Protein AF-A0A497M2R4-F1 (afdb_monomer_lite)

Radius of gyration: 18.06 Å; chains: 1; bounding box: 42×30×54 Å

Sequence (134 aa):
MRKIKRKVLAGFLLFAILTLTLINLSEAIENVEVEGLEPNLAKLVILLKYLFSNSVVAFMVGYLRNLLGFLENWFRARYSKAEIEYELNKLGETWVKYQAGILAISSWLPAPAAAAITFLADIITSSIRKLREQ

Structure (mmCIF, N/CA/C/O backbone):
data_AF-A0A497M2R4-F1
#
_entry.id   AF-A0A497M2R4-F1
#
loop_
_atom_site.group_PDB
_atom_site.id
_atom_site.type_symbol
_atom_site.label_atom_id
_atom_site.label_alt_id
_atom_site.label_comp_id
_atom_site.label_asym_id
_atom_site.label_entity_id
_atom_site.label_seq_id
_atom_site.pdbx_PDB_ins_code
_atom_site.Cartn_x
_atom_site.Cartn_y
_atom_site.Cartn_z
_atom_site.occupancy
_atom_site.B_iso_or_equiv
_atom_site.auth_seq_id
_atom_site.auth_comp_id
_atom_site.auth_asym_id
_atom_site.auth_atom_id
_atom_site.pdbx_PDB_model_num
ATOM 1 N N . MET A 1 1 ? 9.054 -12.587 -25.549 1.00 60.69 1 MET A N 1
ATOM 2 C CA . MET A 1 1 ? 7.755 -11.864 -25.479 1.00 60.69 1 MET A CA 1
ATOM 3 C C . MET A 1 1 ? 6.638 -12.622 -24.736 1.00 60.69 1 MET A C 1
ATOM 5 O O . MET A 1 1 ? 6.016 -12.032 -23.861 1.00 60.69 1 MET A O 1
ATOM 9 N N . ARG A 1 2 ? 6.379 -13.916 -25.012 1.00 69.44 2 ARG A N 1
ATOM 10 C CA . ARG A 1 2 ? 5.311 -14.708 -24.344 1.00 69.44 2 ARG A CA 1
ATOM 11 C C . ARG A 1 2 ? 5.495 -14.864 -22.820 1.00 69.44 2 ARG A C 1
ATOM 13 O O . ARG A 1 2 ? 4.517 -14.767 -22.088 1.00 69.44 2 ARG A O 1
ATOM 20 N N . LYS A 1 3 ? 6.737 -15.047 -22.344 1.00 71.44 3 LYS A N 1
ATOM 21 C CA . LYS A 1 3 ? 7.079 -15.146 -20.907 1.00 71.44 3 LYS A CA 1
ATOM 22 C C . LYS A 1 3 ? 6.771 -13.854 -20.131 1.00 71.44 3 LYS A C 1
ATOM 24 O O . LYS A 1 3 ? 6.137 -13.918 -19.087 1.00 71.44 3 LYS A O 1
ATOM 29 N N . ILE A 1 4 ? 7.131 -12.693 -20.688 1.00 72.94 4 ILE A N 1
ATOM 30 C CA . ILE A 1 4 ? 6.863 -11.372 -20.087 1.00 72.94 4 ILE A CA 1
ATOM 31 C C . ILE A 1 4 ? 5.357 -11.136 -19.940 1.00 72.94 4 ILE A C 1
ATOM 33 O O . ILE A 1 4 ? 4.898 -10.817 -18.851 1.00 72.94 4 ILE A O 1
ATOM 37 N N . LYS A 1 5 ? 4.570 -11.380 -21.001 1.00 76.75 5 LYS A N 1
ATOM 38 C CA . LYS A 1 5 ? 3.103 -11.240 -20.947 1.00 76.75 5 LYS A CA 1
ATOM 39 C C . LYS A 1 5 ? 2.476 -12.105 -19.845 1.00 76.75 5 LYS A C 1
ATOM 41 O O . LYS A 1 5 ? 1.602 -11.631 -19.133 1.00 76.75 5 LYS A O 1
ATOM 46 N N . ARG A 1 6 ? 2.949 -13.349 -19.675 1.00 80.94 6 ARG A N 1
ATOM 47 C CA . ARG A 1 6 ? 2.486 -14.247 -18.601 1.00 80.94 6 ARG A CA 1
ATOM 48 C C . ARG A 1 6 ? 2.850 -13.731 -17.207 1.00 80.94 6 ARG A C 1
ATOM 50 O O . ARG A 1 6 ? 1.991 -13.762 -16.338 1.00 80.94 6 ARG A O 1
ATOM 57 N N . LYS A 1 7 ? 4.078 -13.240 -16.996 1.00 77.06 7 LYS A N 1
ATOM 58 C CA . LYS A 1 7 ? 4.509 -12.692 -15.696 1.00 77.06 7 LYS A CA 1
ATOM 59 C C . LYS A 1 7 ? 3.769 -11.395 -15.336 1.00 77.06 7 LYS A C 1
ATOM 61 O O . LYS A 1 7 ? 3.360 -11.249 -14.194 1.00 77.06 7 LYS A O 1
ATOM 66 N N . VAL A 1 8 ? 3.534 -10.501 -16.302 1.00 79.31 8 VAL A N 1
ATOM 67 C CA . VAL A 1 8 ? 2.735 -9.276 -16.093 1.00 79.31 8 VAL A CA 1
ATOM 68 C C . VAL A 1 8 ? 1.283 -9.620 -15.760 1.00 79.31 8 VAL A C 1
ATOM 70 O O . VAL A 1 8 ? 0.729 -9.065 -14.819 1.00 79.31 8 VAL A O 1
ATOM 73 N N . LEU A 1 9 ? 0.680 -10.575 -16.478 1.00 84.50 9 LEU A N 1
ATOM 74 C CA . LEU A 1 9 ? -0.670 -11.053 -16.168 1.00 84.50 9 LEU A CA 1
ATOM 75 C C . LEU A 1 9 ? -0.738 -11.698 -14.777 1.00 84.50 9 LEU A C 1
ATOM 77 O O . LEU A 1 9 ? -1.659 -11.411 -14.024 1.00 84.50 9 LEU A O 1
ATOM 81 N N . ALA A 1 10 ? 0.243 -12.532 -14.422 1.00 84.75 10 ALA A N 1
ATOM 82 C CA . ALA A 1 10 ? 0.332 -13.125 -13.091 1.00 84.75 10 ALA A CA 1
ATOM 83 C C . ALA A 1 10 ? 0.475 -12.051 -12.002 1.00 84.75 10 ALA A C 1
ATOM 85 O O . ALA A 1 10 ? -0.209 -12.131 -10.989 1.00 84.75 10 ALA A O 1
ATOM 86 N N . GLY A 1 11 ? 1.294 -11.020 -12.234 1.00 83.00 11 GLY A N 1
ATOM 87 C CA . GLY A 1 11 ? 1.419 -9.868 -11.341 1.00 83.00 11 GLY A CA 1
ATOM 88 C C . GLY A 1 11 ? 0.112 -9.098 -11.175 1.00 83.00 11 GLY A C 1
ATOM 89 O O . GLY A 1 11 ? -0.263 -8.790 -10.051 1.00 83.00 11 GLY A O 1
ATOM 90 N N . PHE A 1 12 ? -0.621 -8.863 -12.266 1.00 87.12 12 PHE A N 1
ATOM 91 C CA . PHE A 1 12 ? -1.927 -8.206 -12.219 1.00 87.12 12 PHE A CA 1
ATOM 92 C C . PHE A 1 12 ? -2.985 -9.037 -11.482 1.00 87.12 12 PHE A C 1
ATOM 94 O O . PHE A 1 12 ? -3.733 -8.496 -10.675 1.00 87.12 12 PHE A O 1
ATOM 101 N N . LEU A 1 13 ? -3.044 -10.349 -11.725 1.00 89.31 13 LEU A N 1
ATOM 102 C CA . LEU A 1 13 ? -3.965 -11.241 -11.015 1.00 89.31 13 LEU A CA 1
ATOM 103 C C . LEU A 1 13 ? -3.644 -11.290 -9.520 1.00 89.31 13 LEU A C 1
ATOM 105 O O . LEU A 1 13 ? -4.545 -11.194 -8.693 1.00 89.31 13 LEU A O 1
ATOM 109 N N . LEU A 1 14 ? -2.360 -11.394 -9.179 1.00 87.56 14 LEU A N 1
ATOM 110 C CA . LEU A 1 14 ? -1.897 -11.400 -7.797 1.00 87.56 14 LEU A CA 1
ATOM 111 C C . LEU A 1 14 ? -2.201 -10.061 -7.111 1.00 87.56 14 LEU A C 1
ATOM 113 O O . LEU A 1 14 ? -2.687 -10.057 -5.987 1.00 87.56 14 LEU A O 1
ATOM 117 N N . PHE A 1 15 ? -2.016 -8.941 -7.814 1.00 88.75 15 PHE A N 1
ATOM 118 C CA . PHE A 1 15 ? -2.462 -7.624 -7.366 1.00 88.75 15 PHE A CA 1
ATOM 119 C C . PHE A 1 15 ? -3.968 -7.595 -7.091 1.00 88.75 15 PHE A C 1
ATOM 121 O O . PHE A 1 15 ? -4.360 -7.252 -5.985 1.00 88.75 15 PHE A O 1
ATOM 128 N N . ALA A 1 16 ? -4.809 -8.009 -8.041 1.00 89.69 16 ALA A N 1
ATOM 129 C CA . ALA A 1 16 ? -6.261 -7.975 -7.876 1.00 89.69 16 ALA A CA 1
ATOM 130 C C . ALA A 1 16 ? -6.737 -8.821 -6.679 1.00 89.69 16 ALA A C 1
ATOM 132 O O . ALA A 1 16 ? -7.543 -8.356 -5.874 1.00 89.69 16 ALA A O 1
ATOM 133 N N . ILE A 1 17 ? -6.200 -10.038 -6.533 1.00 91.69 17 ILE A N 1
ATOM 134 C CA . ILE A 1 17 ? -6.520 -10.942 -5.418 1.00 91.69 17 ILE A CA 1
ATOM 135 C C . ILE A 1 17 ? -6.074 -10.337 -4.084 1.00 91.69 17 ILE A C 1
ATOM 137 O O . ILE A 1 17 ? -6.842 -10.337 -3.122 1.00 91.69 17 ILE A O 1
ATOM 141 N N . LEU A 1 18 ? -4.851 -9.810 -4.009 1.00 90.12 18 LEU A N 1
ATOM 142 C CA . LEU A 1 18 ? -4.334 -9.209 -2.781 1.00 90.12 18 LEU A CA 1
ATOM 143 C C . LEU A 1 18 ? -5.060 -7.914 -2.418 1.00 90.12 18 LEU A C 1
ATOM 145 O O . LEU A 1 18 ? -5.367 -7.724 -1.249 1.00 90.12 18 LEU A O 1
ATOM 149 N N . THR A 1 19 ? -5.399 -7.060 -3.386 1.00 90.88 19 THR A N 1
ATOM 150 C CA . THR A 1 19 ? -6.209 -5.861 -3.139 1.00 90.88 19 THR A CA 1
ATOM 151 C C . THR A 1 19 ? -7.564 -6.241 -2.558 1.00 90.88 19 THR A C 1
ATOM 153 O O . THR A 1 19 ? -7.952 -5.683 -1.538 1.00 90.88 19 THR A O 1
ATOM 156 N N . LEU A 1 20 ? -8.255 -7.221 -3.149 1.00 92.00 20 LEU A N 1
ATOM 157 C CA . LEU A 1 20 ? -9.537 -7.696 -2.627 1.00 92.00 20 LEU A CA 1
ATOM 158 C C . LEU A 1 20 ? -9.393 -8.285 -1.216 1.00 92.00 20 LEU A C 1
ATOM 160 O O . LEU A 1 20 ? -10.207 -8.013 -0.340 1.00 92.00 20 LEU A O 1
ATOM 164 N N . THR A 1 21 ? -8.330 -9.057 -0.984 1.00 92.00 21 THR A N 1
ATOM 165 C CA . THR A 1 21 ? -8.034 -9.647 0.329 1.00 92.00 21 THR A CA 1
ATOM 166 C C . THR A 1 21 ? -7.777 -8.564 1.374 1.00 92.00 21 THR A C 1
ATOM 168 O O . THR A 1 21 ? -8.300 -8.652 2.479 1.00 92.00 21 THR A O 1
ATOM 171 N N . LEU A 1 22 ? -7.011 -7.526 1.026 1.00 91.19 22 LEU A N 1
ATOM 172 C CA . LEU A 1 22 ? -6.727 -6.393 1.902 1.00 91.19 22 LEU A CA 1
ATOM 173 C C . LEU A 1 22 ? -7.975 -5.560 2.188 1.00 91.19 22 LEU A C 1
ATOM 175 O O . LEU A 1 22 ? -8.148 -5.165 3.330 1.00 91.19 22 LEU A O 1
ATOM 179 N N . ILE A 1 23 ? -8.847 -5.331 1.201 1.00 92.50 23 ILE A N 1
ATOM 180 C CA . ILE A 1 23 ? -10.130 -4.640 1.415 1.00 92.50 23 ILE A CA 1
ATOM 181 C C . ILE A 1 23 ? -10.973 -5.413 2.429 1.00 92.50 23 ILE A C 1
ATOM 183 O O . ILE A 1 23 ? -11.324 -4.864 3.469 1.00 92.50 23 ILE A O 1
ATOM 187 N N . ASN A 1 24 ? -11.210 -6.703 2.176 1.00 93.50 24 ASN A N 1
ATOM 188 C CA . ASN A 1 24 ? -12.018 -7.542 3.062 1.00 93.50 24 ASN A CA 1
ATOM 189 C C . ASN A 1 24 ? -11.413 -7.640 4.469 1.00 93.50 24 ASN A C 1
ATOM 191 O O . ASN A 1 24 ? -12.137 -7.625 5.459 1.00 93.50 24 ASN A O 1
ATOM 195 N N . LEU A 1 25 ? -10.084 -7.740 4.572 1.00 92.44 25 LEU A N 1
ATOM 196 C CA . LEU A 1 25 ? -9.389 -7.794 5.855 1.00 92.44 25 LEU A CA 1
ATOM 197 C C . LEU A 1 25 ? -9.481 -6.461 6.606 1.00 92.44 25 LEU A C 1
ATOM 199 O O . LEU A 1 25 ? -9.761 -6.465 7.800 1.00 92.44 25 LEU A O 1
ATOM 203 N N . SER A 1 26 ? -9.276 -5.332 5.923 1.00 91.56 26 SER A N 1
ATOM 204 C CA . SER A 1 26 ? -9.429 -3.999 6.511 1.00 91.56 26 SER A CA 1
ATOM 205 C C . SER A 1 26 ? -10.857 -3.781 7.014 1.00 91.56 26 SER A C 1
ATOM 207 O O . SER A 1 26 ? -11.027 -3.355 8.151 1.00 91.56 26 SER A O 1
ATOM 209 N N . GLU A 1 27 ? -11.875 -4.139 6.228 1.00 92.25 27 GLU A N 1
ATOM 210 C CA . GLU A 1 27 ? -13.280 -4.055 6.647 1.00 92.25 27 GLU A CA 1
ATOM 211 C C . GLU A 1 27 ? -13.585 -4.976 7.834 1.00 92.25 27 GLU A C 1
ATOM 213 O O . GLU A 1 27 ? -14.235 -4.559 8.792 1.00 92.25 27 GLU A O 1
ATOM 218 N N . ALA A 1 28 ? -13.096 -6.219 7.812 1.00 93.19 28 ALA A N 1
ATOM 219 C CA . ALA A 1 28 ? -13.304 -7.161 8.907 1.00 93.19 28 ALA A CA 1
ATOM 220 C C . ALA A 1 28 ? -12.689 -6.655 10.219 1.00 93.19 28 ALA A C 1
ATOM 222 O O . ALA A 1 28 ? -13.330 -6.736 11.262 1.00 93.19 28 ALA A O 1
ATOM 223 N N . ILE A 1 29 ? -11.468 -6.112 10.164 1.00 93.19 29 ILE A N 1
ATOM 224 C CA . ILE A 1 29 ? -10.771 -5.565 11.334 1.00 93.19 29 ILE A CA 1
ATOM 225 C C . ILE A 1 29 ? -11.473 -4.300 11.843 1.00 93.19 29 ILE A C 1
ATOM 227 O O . ILE A 1 29 ? -11.632 -4.143 13.052 1.00 93.19 29 ILE A O 1
ATOM 231 N N . GLU A 1 30 ? -11.917 -3.415 10.949 1.00 91.94 30 GLU A N 1
ATOM 232 C CA . GLU A 1 30 ? -12.573 -2.158 11.324 1.00 91.94 30 GLU A CA 1
ATOM 233 C C . GLU A 1 30 ? -13.883 -2.394 12.086 1.00 91.94 30 GLU A C 1
ATOM 235 O O . GLU A 1 30 ? -14.158 -1.706 13.072 1.00 91.94 30 GLU A O 1
ATOM 240 N N . ASN A 1 31 ? -14.632 -3.430 11.701 1.00 93.69 31 ASN A N 1
ATOM 241 C CA . ASN A 1 31 ? -15.898 -3.813 12.328 1.00 93.69 31 ASN A CA 1
ATOM 242 C C . ASN A 1 31 ? -15.748 -4.578 13.658 1.00 93.69 31 ASN A C 1
ATOM 244 O O . ASN A 1 31 ? -16.754 -4.909 14.280 1.00 93.69 31 ASN A O 1
ATOM 248 N N . VAL A 1 32 ? -14.527 -4.866 14.129 1.00 93.69 32 VAL A N 1
ATOM 249 C CA . VAL A 1 32 ? -14.335 -5.489 15.451 1.00 93.69 32 VAL A CA 1
ATOM 250 C C . VAL A 1 32 ? -14.665 -4.479 16.550 1.00 93.69 32 VAL A C 1
ATOM 252 O O . VAL A 1 32 ? -13.987 -3.454 16.688 1.00 93.69 32 VAL A O 1
ATOM 255 N N . GLU A 1 33 ? -15.680 -4.772 17.358 1.00 93.44 33 GLU A N 1
ATOM 256 C CA . GLU A 1 33 ? -16.004 -3.989 18.550 1.00 93.44 33 GLU A CA 1
ATOM 257 C C . GLU A 1 33 ? -14.909 -4.153 19.609 1.00 93.44 33 GLU A C 1
ATOM 259 O O . GLU A 1 33 ? -14.433 -5.253 19.888 1.00 93.44 33 GLU A O 1
ATOM 264 N N . VAL A 1 34 ? -14.468 -3.029 20.174 1.00 93.12 34 VAL A N 1
ATOM 265 C CA . VAL A 1 34 ? -13.382 -2.997 21.169 1.00 93.12 34 VAL A CA 1
ATOM 266 C C . VAL A 1 34 ? -13.937 -2.931 22.597 1.00 93.12 34 VAL A C 1
ATOM 268 O O . VAL A 1 34 ? -13.218 -3.177 23.566 1.00 93.12 34 VAL A O 1
ATOM 271 N N . GLU A 1 35 ? -15.223 -2.614 22.739 1.00 92.19 35 GLU A N 1
ATOM 272 C CA . GLU A 1 35 ? -15.898 -2.536 24.029 1.00 92.19 35 GLU A CA 1
ATOM 273 C C . GLU A 1 35 ? -15.975 -3.921 24.683 1.00 92.19 35 GLU A C 1
ATOM 275 O O . GLU A 1 35 ? -16.299 -4.919 24.048 1.00 92.19 35 GLU A O 1
ATOM 280 N N . GLY A 1 36 ? -15.626 -3.997 25.968 1.00 91.19 36 GLY A N 1
ATOM 281 C CA . GLY A 1 36 ? -15.644 -5.254 26.723 1.00 91.19 36 GLY A CA 1
ATOM 282 C C . GLY A 1 36 ? -14.448 -6.188 26.491 1.00 91.19 36 GLY A C 1
ATOM 283 O O . GLY A 1 36 ? -14.371 -7.226 27.148 1.00 91.19 36 GLY A O 1
ATOM 284 N N . LEU A 1 37 ? -13.491 -5.834 25.624 1.00 93.94 37 LEU A N 1
ATOM 285 C CA . LEU A 1 37 ? -12.245 -6.593 25.476 1.00 93.94 37 LEU A CA 1
ATOM 286 C C . LEU A 1 37 ? -11.277 -6.336 26.641 1.00 93.94 37 LEU A C 1
ATOM 288 O O . LEU A 1 37 ? -11.210 -5.240 27.201 1.00 93.94 37 LEU A O 1
ATOM 292 N N . GLU A 1 38 ? -10.455 -7.339 26.963 1.00 96.44 38 GLU A N 1
ATOM 293 C CA . GLU A 1 38 ? -9.319 -7.165 27.874 1.00 96.44 38 GLU A CA 1
ATOM 294 C C . GLU A 1 38 ? -8.393 -6.038 27.359 1.00 96.44 38 GLU A C 1
ATOM 296 O O . GLU A 1 38 ? -8.143 -5.971 26.151 1.00 96.44 38 GLU A O 1
ATOM 301 N N . PRO A 1 39 ? -7.813 -5.182 28.227 1.00 94.75 39 PRO A N 1
ATOM 302 C CA . PRO A 1 39 ? -6.994 -4.043 27.802 1.00 94.75 39 PRO A CA 1
ATOM 303 C C . PRO A 1 39 ? -5.874 -4.363 26.800 1.00 94.75 39 PRO A C 1
ATOM 305 O O . PRO A 1 39 ? -5.588 -3.557 25.915 1.00 94.75 39 PRO A O 1
ATOM 308 N N . ASN A 1 40 ? -5.229 -5.526 26.918 1.00 95.38 40 ASN A N 1
ATOM 309 C CA . ASN A 1 40 ? -4.172 -5.941 25.990 1.00 95.38 40 ASN A CA 1
ATOM 310 C C . ASN A 1 40 ? -4.731 -6.301 24.609 1.00 95.38 40 ASN A C 1
ATOM 312 O O . ASN 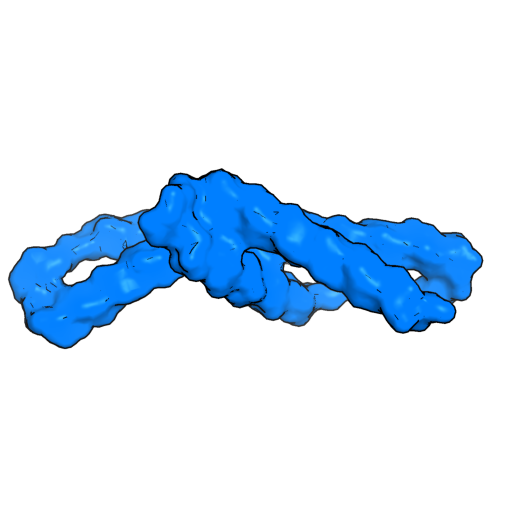A 1 40 ? -4.169 -5.907 23.586 1.00 95.38 40 ASN A O 1
ATOM 316 N N . LEU A 1 41 ? -5.864 -7.003 24.584 1.00 93.81 41 LEU A N 1
ATOM 317 C CA . LEU A 1 41 ? -6.545 -7.388 23.357 1.00 93.81 41 LEU A CA 1
ATOM 318 C C . LEU A 1 41 ? -7.143 -6.163 22.654 1.00 93.81 41 LEU A C 1
ATOM 320 O O . LEU A 1 41 ? -6.980 -6.012 21.447 1.00 93.81 41 LEU A O 1
ATOM 324 N N . ALA A 1 42 ? -7.727 -5.236 23.415 1.00 94.25 42 ALA A N 1
ATOM 325 C CA . ALA A 1 42 ? -8.219 -3.961 22.905 1.00 94.25 42 ALA A CA 1
ATOM 326 C C . ALA A 1 42 ? -7.109 -3.152 22.213 1.00 94.25 42 ALA A C 1
ATOM 328 O O . ALA A 1 42 ? -7.279 -2.693 21.083 1.00 94.25 42 ALA A O 1
ATOM 329 N N . LYS A 1 43 ? -5.935 -3.029 22.851 1.00 94.19 43 LYS A N 1
ATOM 330 C CA . LYS A 1 43 ? -4.764 -2.360 22.258 1.00 94.19 43 LYS A CA 1
ATOM 331 C C . LYS A 1 43 ? -4.299 -3.038 20.973 1.00 94.19 43 LYS A C 1
ATOM 333 O O . LYS A 1 43 ? -3.977 -2.341 20.014 1.00 94.19 43 LYS A O 1
ATOM 338 N N . LEU A 1 44 ? -4.268 -4.371 20.944 1.00 94.56 44 LEU A N 1
ATOM 339 C CA . LEU A 1 44 ? -3.895 -5.122 19.747 1.00 94.56 44 LEU A CA 1
ATOM 340 C C . LEU A 1 44 ? -4.873 -4.855 18.597 1.00 94.56 44 LEU A C 1
ATOM 342 O O . LEU A 1 44 ? -4.433 -4.564 17.489 1.00 94.56 44 LEU A O 1
ATOM 346 N N . VAL A 1 45 ? -6.182 -4.898 18.858 1.00 94.00 45 VAL A N 1
ATOM 347 C CA . VAL A 1 45 ? -7.211 -4.616 17.846 1.00 94.00 45 VAL A CA 1
ATOM 348 C C . VAL A 1 45 ? -7.087 -3.185 17.325 1.00 94.00 45 VAL A C 1
ATOM 350 O O . VAL A 1 45 ? -7.092 -2.983 16.116 1.00 94.00 45 VAL A O 1
ATOM 353 N N . ILE A 1 46 ? -6.893 -2.195 18.201 1.00 93.88 46 ILE A N 1
ATOM 354 C CA . ILE A 1 46 ? -6.674 -0.796 17.794 1.00 93.88 46 ILE A CA 1
ATOM 355 C C . ILE A 1 46 ? -5.421 -0.667 16.916 1.00 93.88 46 ILE A C 1
ATOM 357 O O . ILE A 1 46 ? -5.448 0.021 15.896 1.00 93.88 46 ILE A O 1
ATOM 361 N N . LEU A 1 47 ? -4.328 -1.345 17.276 1.00 91.31 47 LEU A N 1
ATOM 362 C CA . LEU A 1 47 ? -3.099 -1.340 16.485 1.00 91.31 47 LEU A CA 1
ATOM 363 C C . LEU A 1 47 ? -3.308 -1.986 15.109 1.00 91.31 47 LEU A C 1
ATOM 365 O O . LEU A 1 47 ? -2.796 -1.480 14.113 1.00 91.31 47 LEU A O 1
ATOM 369 N N . LEU A 1 48 ? -4.086 -3.068 15.036 1.00 92.19 48 LEU A N 1
ATOM 370 C CA . LEU A 1 48 ? -4.460 -3.698 13.773 1.00 92.19 48 LEU A CA 1
ATOM 371 C C . LEU A 1 48 ? -5.336 -2.768 12.926 1.00 92.19 48 LEU A C 1
ATOM 373 O O . LEU A 1 48 ? -5.023 -2.576 11.754 1.00 92.19 48 LEU A O 1
ATOM 377 N N . LYS A 1 49 ? -6.356 -2.120 13.503 1.00 92.81 49 LYS A N 1
ATOM 378 C CA . LYS A 1 49 ? -7.160 -1.101 12.803 1.00 92.81 49 LYS A CA 1
ATOM 379 C C . LYS A 1 49 ? -6.265 -0.004 12.229 1.00 92.81 49 LYS A C 1
ATOM 381 O O . LYS A 1 49 ? -6.328 0.295 11.039 1.00 92.81 49 LYS A O 1
ATOM 386 N N . TYR A 1 50 ? -5.338 0.517 13.033 1.00 89.12 50 TYR A N 1
ATOM 387 C CA . TYR A 1 50 ? -4.377 1.521 12.581 1.00 89.12 50 TYR A CA 1
ATOM 388 C C . TYR A 1 50 ? -3.489 1.012 11.437 1.00 89.12 50 TYR A C 1
ATOM 390 O O . TYR A 1 50 ? -3.372 1.675 10.406 1.00 89.12 50 TYR A O 1
ATOM 398 N N . LEU A 1 51 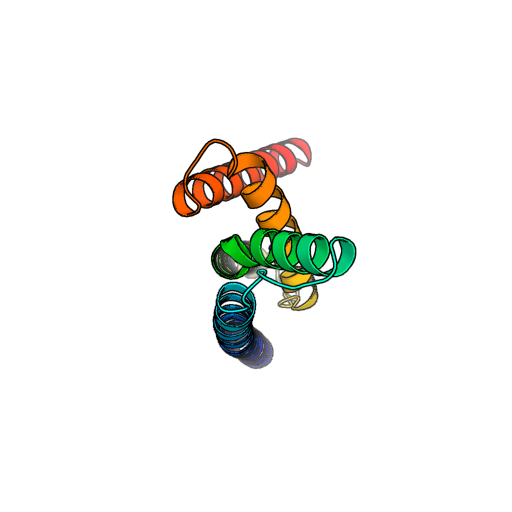? -2.908 -0.183 11.573 1.00 88.06 51 LEU A N 1
ATOM 399 C CA . LEU A 1 51 ? -2.044 -0.780 10.554 1.00 88.06 51 LEU A CA 1
ATOM 400 C C . LEU A 1 51 ? -2.795 -1.031 9.240 1.00 88.06 51 LEU A C 1
ATOM 402 O O . LEU A 1 51 ? -2.228 -0.828 8.171 1.00 88.06 51 LEU A O 1
ATOM 406 N N . PHE A 1 52 ? -4.058 -1.451 9.292 1.00 89.75 52 PHE A N 1
ATOM 407 C CA . PHE A 1 52 ? -4.832 -1.804 8.102 1.00 89.75 52 PHE A CA 1
ATOM 408 C C . PHE A 1 52 ? -5.647 -0.647 7.509 1.00 89.75 52 PHE A C 1
ATOM 410 O O . PHE A 1 52 ? -6.046 -0.744 6.347 1.00 89.75 52 PHE A O 1
ATOM 417 N N . SER A 1 53 ? -5.797 0.472 8.227 1.00 86.69 53 SER A N 1
ATOM 418 C CA . SER A 1 53 ? -6.532 1.671 7.784 1.00 86.69 53 SER A CA 1
ATOM 419 C C . SER A 1 53 ? -6.079 2.213 6.421 1.00 86.69 53 SER A C 1
ATOM 421 O O . SER A 1 53 ? -6.893 2.625 5.600 1.00 86.69 53 SER A O 1
ATOM 423 N N . ASN A 1 54 ? -4.771 2.171 6.155 1.00 88.44 54 ASN A N 1
ATOM 424 C CA . ASN A 1 54 ? -4.157 2.709 4.938 1.00 88.44 54 ASN A CA 1
ATOM 425 C C . ASN A 1 54 ? -3.603 1.627 3.998 1.00 88.44 54 ASN A C 1
ATOM 427 O O . ASN A 1 54 ? -3.077 1.944 2.929 1.00 88.44 54 ASN A O 1
ATOM 431 N N . SER A 1 55 ? -3.726 0.351 4.378 1.00 88.81 55 SER A N 1
ATOM 432 C CA . SER A 1 55 ? -3.027 -0.761 3.721 1.00 88.81 55 SER A CA 1
ATOM 433 C C . SER A 1 55 ? -3.437 -0.949 2.262 1.00 88.81 55 SER A C 1
ATOM 435 O O . SER A 1 55 ? -2.583 -1.160 1.401 1.00 88.81 55 SER A O 1
ATOM 437 N N . VAL A 1 56 ? -4.728 -0.780 1.953 1.00 90.12 56 VAL A N 1
ATOM 438 C CA . VAL A 1 56 ? -5.245 -0.858 0.577 1.00 90.12 56 VAL A CA 1
ATOM 439 C C . VAL A 1 56 ? -4.631 0.235 -0.301 1.00 90.12 56 VAL A C 1
ATOM 441 O O . VAL A 1 56 ? -4.116 -0.056 -1.381 1.00 90.12 56 VAL A O 1
ATOM 444 N N . VAL A 1 57 ? -4.623 1.484 0.176 1.00 90.31 57 VAL A N 1
ATOM 445 C CA . VAL A 1 57 ? -4.056 2.627 -0.558 1.00 90.31 57 VAL A CA 1
ATOM 446 C C . VAL A 1 57 ? -2.555 2.431 -0.768 1.00 90.31 57 VAL A C 1
ATOM 448 O O . VAL A 1 57 ? -2.065 2.569 -1.890 1.00 90.31 57 VAL A O 1
ATOM 451 N N . ALA A 1 58 ? -1.828 2.044 0.280 1.00 91.25 58 ALA A N 1
ATOM 452 C CA . ALA A 1 58 ? -0.401 1.761 0.196 1.00 91.25 58 ALA A CA 1
ATOM 453 C C . ALA A 1 58 ? -0.081 0.646 -0.801 1.00 91.25 58 ALA A C 1
ATOM 455 O O . ALA A 1 58 ? 0.862 0.763 -1.583 1.00 91.25 58 ALA A O 1
ATOM 456 N N . PHE A 1 59 ? -0.882 -0.418 -0.808 1.00 91.06 59 PHE A N 1
ATOM 457 C CA . PHE A 1 59 ? -0.716 -1.533 -1.728 1.00 91.06 59 PHE A CA 1
ATOM 458 C C . PHE A 1 59 ? -0.978 -1.119 -3.180 1.00 91.06 59 PHE A C 1
ATOM 460 O O . PHE A 1 59 ? -0.175 -1.431 -4.059 1.00 91.06 59 PHE A O 1
ATOM 467 N N . MET A 1 60 ? -2.044 -0.356 -3.439 1.00 90.44 60 MET A N 1
ATOM 468 C CA . MET A 1 60 ? -2.361 0.161 -4.775 1.00 90.44 60 MET A CA 1
ATOM 469 C C . MET A 1 60 ? -1.259 1.065 -5.327 1.00 90.44 60 MET A C 1
ATOM 471 O O . MET A 1 60 ? -0.794 0.868 -6.453 1.00 90.44 60 MET A O 1
ATOM 475 N N . VAL A 1 61 ? -0.810 2.036 -4.531 1.00 90.75 61 VAL A N 1
ATOM 476 C CA . VAL A 1 61 ? 0.226 2.984 -4.956 1.00 90.75 61 VAL A CA 1
ATOM 477 C C . VAL A 1 61 ? 1.586 2.288 -5.077 1.00 90.75 61 VAL A C 1
ATOM 479 O O . VAL A 1 61 ? 2.313 2.518 -6.046 1.00 90.75 61 VAL A O 1
ATOM 482 N N . GLY A 1 62 ? 1.909 1.369 -4.165 1.00 90.06 62 GLY A N 1
ATOM 483 C CA . GLY A 1 62 ? 3.121 0.559 -4.241 1.00 90.06 62 GLY A CA 1
ATOM 484 C C . GLY A 1 62 ? 3.154 -0.343 -5.480 1.00 90.06 62 GLY A C 1
ATOM 485 O O . GLY A 1 62 ? 4.168 -0.403 -6.179 1.00 90.06 62 GLY A O 1
ATOM 486 N N . TYR A 1 63 ? 2.035 -0.986 -5.824 1.00 89.38 63 TYR A N 1
ATOM 487 C CA . TYR A 1 63 ? 1.922 -1.766 -7.057 1.00 89.38 63 TYR A CA 1
ATOM 488 C C . TYR A 1 63 ? 2.113 -0.897 -8.303 1.00 89.38 63 TYR A C 1
ATOM 490 O O . TYR A 1 63 ? 2.891 -1.260 -9.189 1.00 89.38 63 TYR A O 1
ATOM 498 N N . LEU A 1 64 ? 1.472 0.278 -8.351 1.00 90.00 64 LEU A N 1
ATOM 499 C CA . LEU A 1 64 ? 1.651 1.234 -9.444 1.00 90.00 64 LEU A CA 1
ATOM 500 C C . LEU A 1 64 ? 3.127 1.619 -9.599 1.00 90.00 64 LEU A C 1
ATOM 502 O O . LEU A 1 64 ? 3.660 1.608 -10.709 1.00 90.00 64 LEU A O 1
ATOM 506 N N . ARG A 1 65 ? 3.820 1.904 -8.491 1.00 89.00 65 ARG A N 1
ATOM 507 C CA . ARG A 1 65 ? 5.242 2.250 -8.518 1.00 89.00 65 ARG A CA 1
ATOM 508 C C . ARG A 1 65 ? 6.114 1.111 -9.040 1.00 89.00 65 ARG A C 1
ATOM 510 O O . ARG A 1 65 ? 7.012 1.368 -9.849 1.00 89.00 65 ARG A O 1
ATOM 517 N N . ASN A 1 66 ? 5.852 -0.120 -8.601 1.00 88.06 66 ASN A N 1
ATOM 518 C CA . ASN A 1 66 ? 6.547 -1.311 -9.085 1.00 88.06 66 ASN A CA 1
ATOM 519 C C . ASN A 1 66 ? 6.330 -1.481 -10.599 1.00 88.06 66 ASN A C 1
ATOM 521 O O . ASN A 1 66 ? 7.297 -1.624 -11.350 1.00 88.06 66 ASN A O 1
ATOM 525 N N . LEU A 1 67 ? 5.086 -1.345 -11.070 1.00 86.06 67 LEU A N 1
ATOM 526 C CA . LEU A 1 67 ? 4.762 -1.411 -12.493 1.00 86.06 67 LEU A CA 1
ATOM 527 C C . LEU A 1 67 ? 5.492 -0.329 -13.301 1.00 86.06 67 LEU A C 1
ATOM 529 O O . LEU A 1 67 ? 6.056 -0.634 -14.348 1.00 86.06 67 LEU A O 1
ATOM 533 N N . LEU A 1 68 ? 5.549 0.911 -12.806 1.00 87.06 68 LEU A N 1
ATOM 534 C CA . LEU A 1 68 ? 6.312 1.991 -13.443 1.00 87.06 68 LEU A CA 1
ATOM 535 C C . LEU A 1 68 ? 7.812 1.676 -13.514 1.00 87.06 68 LEU A C 1
ATOM 537 O O . LEU A 1 68 ? 8.435 1.919 -14.544 1.00 87.06 68 LEU A O 1
ATOM 541 N N . GLY A 1 69 ? 8.393 1.104 -12.455 1.00 84.12 69 GLY A N 1
ATOM 542 C CA . GLY A 1 69 ? 9.791 0.660 -12.456 1.00 84.12 69 GLY A CA 1
ATOM 543 C C . GLY A 1 69 ? 10.053 -0.453 -13.474 1.00 84.12 69 GLY A C 1
ATOM 544 O O . GLY A 1 69 ? 11.035 -0.404 -14.214 1.00 84.12 69 GLY A O 1
ATOM 545 N N . PHE A 1 70 ? 9.140 -1.423 -13.572 1.00 84.25 70 PHE A N 1
ATOM 546 C CA . PHE A 1 70 ? 9.194 -2.455 -14.604 1.00 84.25 70 PHE A CA 1
ATOM 547 C C . PHE A 1 70 ? 9.097 -1.859 -16.013 1.00 84.25 70 PHE A C 1
ATOM 549 O O . PHE A 1 70 ? 9.893 -2.226 -16.873 1.00 84.25 70 PHE A O 1
ATOM 556 N N . LEU A 1 71 ? 8.166 -0.930 -16.251 1.00 84.56 71 LEU A N 1
ATOM 557 C CA . LEU A 1 71 ? 8.007 -0.267 -17.547 1.00 84.56 71 LEU A CA 1
ATOM 558 C C . LEU A 1 71 ? 9.256 0.531 -17.927 1.00 84.56 71 LEU A C 1
ATOM 560 O O . LEU A 1 71 ? 9.715 0.424 -19.060 1.00 84.56 71 LEU A O 1
ATOM 564 N N . GLU A 1 72 ? 9.842 1.277 -16.991 1.00 82.25 72 GLU A N 1
ATOM 565 C CA . GLU A 1 72 ? 11.082 2.023 -17.220 1.00 82.25 72 GLU A CA 1
ATOM 566 C C . GLU A 1 72 ? 12.227 1.089 -17.639 1.00 82.25 72 GLU A C 1
ATOM 568 O O . GLU A 1 72 ? 12.889 1.326 -18.652 1.00 82.25 72 GLU A O 1
ATOM 573 N N . ASN A 1 73 ? 12.420 -0.010 -16.905 1.00 81.50 73 ASN A N 1
ATOM 574 C CA . ASN A 1 73 ? 13.417 -1.022 -17.246 1.00 81.50 73 ASN A CA 1
ATOM 575 C C . ASN A 1 73 ? 13.106 -1.670 -18.600 1.00 81.50 73 ASN A C 1
ATOM 577 O O . ASN A 1 73 ? 14.012 -1.862 -19.410 1.00 81.50 73 ASN A O 1
ATOM 581 N N . TRP A 1 74 ? 11.826 -1.939 -18.876 1.00 78.75 74 TRP A N 1
ATOM 582 C CA . TRP A 1 74 ? 11.352 -2.494 -20.139 1.00 78.75 74 TRP A CA 1
ATOM 583 C C . TRP A 1 74 ? 11.678 -1.613 -21.339 1.00 78.75 74 TRP A C 1
ATOM 585 O O . TRP A 1 74 ? 12.212 -2.111 -22.333 1.00 78.75 74 TRP A O 1
ATOM 595 N N . PHE A 1 75 ? 11.435 -0.307 -21.236 1.00 80.00 75 PHE A N 1
ATOM 596 C CA . PHE A 1 75 ? 11.804 0.642 -22.279 1.00 80.00 75 PHE A CA 1
ATOM 597 C C . PHE A 1 75 ? 13.319 0.741 -22.452 1.00 80.00 75 PHE A C 1
ATOM 599 O O . PHE A 1 75 ? 13.781 0.690 -23.589 1.00 80.00 75 PHE A O 1
ATOM 606 N N . ARG A 1 76 ? 14.101 0.804 -21.363 1.00 74.00 76 ARG A N 1
ATOM 607 C CA . ARG A 1 76 ? 15.573 0.867 -21.437 1.00 74.00 76 ARG A CA 1
ATOM 608 C C . ARG A 1 76 ? 16.176 -0.367 -22.100 1.00 74.00 76 ARG A C 1
ATOM 610 O O . ARG A 1 76 ? 16.987 -0.240 -23.012 1.00 74.00 76 ARG A O 1
ATOM 617 N N . ALA A 1 77 ? 15.769 -1.566 -21.695 1.00 69.88 77 ALA A N 1
ATOM 618 C CA . ALA A 1 77 ? 16.373 -2.786 -22.222 1.00 69.88 77 ALA A CA 1
ATOM 619 C C . ALA A 1 77 ? 15.842 -3.211 -23.601 1.00 69.88 77 ALA A C 1
ATOM 621 O O . ALA A 1 77 ? 16.501 -3.985 -24.298 1.00 69.88 77 ALA A O 1
ATOM 622 N N . ARG A 1 78 ? 14.756 -2.590 -24.089 1.00 60.22 78 ARG A N 1
ATOM 623 C CA . ARG A 1 78 ? 14.408 -2.611 -25.521 1.00 60.22 78 ARG A CA 1
ATOM 624 C C . ARG A 1 78 ? 15.524 -2.030 -26.402 1.00 60.22 78 ARG A C 1
ATOM 626 O O . ARG A 1 78 ? 15.629 -2.435 -27.556 1.00 60.22 78 ARG A O 1
ATOM 633 N N . TYR A 1 79 ? 16.372 -1.157 -25.848 1.00 55.97 79 TYR A N 1
ATOM 634 C CA . TYR A 1 79 ? 17.566 -0.620 -26.507 1.00 55.97 79 TYR A CA 1
ATOM 635 C C . TYR A 1 79 ? 18.856 -1.413 -26.211 1.00 55.97 79 TYR A C 1
ATOM 637 O O . TYR A 1 79 ? 19.788 -1.331 -27.004 1.00 55.97 79 TYR A O 1
ATOM 645 N N . SER A 1 80 ? 18.926 -2.212 -25.131 1.00 56.78 80 SER A N 1
ATOM 646 C CA . SER A 1 80 ? 20.169 -2.885 -24.688 1.00 56.78 80 SER A CA 1
ATOM 647 C C . SER A 1 80 ? 20.199 -4.422 -24.787 1.00 56.78 80 SER A C 1
ATOM 649 O O . SER A 1 80 ? 21.211 -5.022 -24.438 1.00 56.78 80 SER A O 1
ATOM 651 N N . LYS A 1 81 ? 19.131 -5.084 -25.267 1.00 54.19 81 LYS A N 1
ATOM 652 C CA . LYS A 1 81 ? 18.999 -6.563 -25.366 1.00 54.19 81 LYS A CA 1
ATOM 653 C C . LYS A 1 81 ? 19.118 -7.338 -24.035 1.00 54.19 81 LYS A C 1
ATOM 655 O O . LYS A 1 81 ? 19.214 -8.563 -24.071 1.00 54.19 81 LYS A O 1
ATOM 660 N N . ALA A 1 82 ? 19.072 -6.682 -22.875 1.00 57.81 82 ALA A N 1
ATOM 661 C CA . ALA A 1 82 ? 19.074 -7.380 -21.587 1.00 57.81 82 ALA A CA 1
ATOM 662 C C . ALA A 1 82 ? 17.751 -8.140 -21.353 1.00 57.81 82 ALA A C 1
ATOM 664 O O . ALA A 1 82 ? 16.676 -7.652 -21.716 1.00 57.81 82 ALA A O 1
ATOM 665 N N . GLU A 1 83 ? 17.811 -9.332 -20.747 1.00 55.75 83 GLU A N 1
ATOM 666 C CA . GLU A 1 83 ? 16.608 -10.048 -20.311 1.00 55.75 83 GLU A CA 1
ATOM 667 C C . GLU A 1 83 ? 15.956 -9.306 -19.141 1.00 55.75 83 GLU A C 1
ATOM 669 O O . GLU A 1 83 ? 16.609 -8.953 -18.163 1.00 55.75 83 GLU A O 1
ATOM 674 N N . ILE A 1 84 ? 14.653 -9.047 -19.256 1.00 62.69 84 ILE A N 1
ATOM 675 C CA . ILE A 1 84 ? 13.896 -8.283 -18.265 1.00 62.69 84 ILE A CA 1
ATOM 676 C C . ILE A 1 84 ? 12.875 -9.206 -17.640 1.00 62.69 84 ILE A C 1
ATOM 678 O O . ILE A 1 84 ? 11.963 -9.703 -18.314 1.00 62.69 84 ILE A O 1
ATOM 682 N N . GLU A 1 85 ? 13.013 -9.398 -16.339 1.00 64.31 85 GLU A N 1
ATOM 683 C CA . GLU A 1 85 ? 12.076 -10.166 -15.546 1.00 64.31 85 GLU A CA 1
ATOM 684 C C . GLU A 1 85 ? 11.231 -9.229 -14.685 1.00 64.31 85 GLU A C 1
ATOM 686 O O . GLU A 1 85 ? 11.735 -8.299 -14.062 1.00 64.31 85 GLU A O 1
ATOM 691 N N . TYR A 1 86 ? 9.919 -9.467 -14.661 1.00 68.56 86 TYR A N 1
ATOM 692 C CA . TYR A 1 86 ? 9.070 -8.860 -13.644 1.00 68.56 86 TYR A CA 1
ATOM 693 C C . TYR A 1 86 ? 9.307 -9.594 -12.322 1.00 68.56 86 TYR A C 1
ATOM 695 O O . TYR A 1 86 ? 9.068 -10.802 -12.234 1.00 68.56 86 TYR A O 1
ATOM 703 N N . GLU A 1 87 ? 9.798 -8.870 -11.321 1.00 76.31 87 GLU A N 1
ATOM 704 C CA . GLU A 1 87 ? 10.131 -9.410 -10.005 1.00 76.31 87 GLU A CA 1
ATOM 705 C C . GLU A 1 87 ? 8.948 -9.243 -9.047 1.00 76.31 87 GLU A C 1
ATOM 707 O O . GLU A 1 87 ? 8.749 -8.187 -8.446 1.00 76.31 87 GLU A O 1
ATOM 712 N N . LEU A 1 88 ? 8.171 -10.315 -8.878 1.00 72.00 88 LEU A N 1
ATOM 713 C CA . LEU A 1 88 ? 7.035 -10.341 -7.948 1.00 72.00 88 LEU A CA 1
ATOM 714 C C . LEU A 1 88 ? 7.459 -10.068 -6.498 1.00 72.00 88 LEU A C 1
ATOM 716 O O . LEU A 1 88 ? 6.716 -9.436 -5.756 1.00 72.00 88 LEU A O 1
ATOM 720 N N . ASN A 1 89 ? 8.670 -10.474 -6.110 1.00 77.00 89 ASN A N 1
ATOM 721 C CA . ASN A 1 89 ? 9.190 -10.280 -4.753 1.00 77.00 89 ASN A CA 1
ATOM 722 C C . ASN A 1 89 ? 9.267 -8.793 -4.367 1.00 77.00 89 ASN A C 1
ATOM 724 O O . ASN A 1 89 ? 8.990 -8.432 -3.225 1.00 77.00 89 ASN A O 1
ATOM 728 N N . LYS A 1 90 ? 9.523 -7.908 -5.341 1.00 80.50 90 LYS A N 1
ATOM 729 C CA . LYS A 1 90 ? 9.552 -6.455 -5.121 1.00 80.50 90 LYS A CA 1
ATOM 730 C C . LYS A 1 90 ? 8.180 -5.867 -4.799 1.00 80.50 90 LYS A C 1
ATOM 732 O O . LYS A 1 90 ? 8.098 -4.733 -4.335 1.00 80.50 90 LYS A O 1
ATOM 737 N N . LEU A 1 91 ? 7.089 -6.591 -5.052 1.00 80.94 91 LEU A N 1
ATOM 738 C CA . LEU A 1 91 ? 5.730 -6.121 -4.785 1.00 80.94 91 LEU A CA 1
ATOM 739 C C . LEU A 1 91 ? 5.487 -5.996 -3.274 1.00 80.94 91 LEU A C 1
ATOM 741 O O . LEU A 1 91 ? 5.011 -4.955 -2.829 1.00 80.94 91 LEU A O 1
ATOM 745 N N . GLY A 1 92 ? 5.916 -6.992 -2.490 1.00 82.88 92 GLY A N 1
ATOM 746 C CA . GLY A 1 92 ? 5.839 -6.955 -1.026 1.00 82.88 92 GLY A CA 1
ATOM 747 C C . GLY A 1 92 ? 6.730 -5.871 -0.414 1.00 82.88 92 GLY A C 1
ATOM 748 O O . GLY A 1 92 ? 6.267 -5.087 0.408 1.00 82.88 92 GLY A O 1
ATOM 749 N N . GLU A 1 93 ? 7.980 -5.760 -0.872 1.00 85.75 93 GLU A N 1
ATOM 750 C CA . GLU A 1 93 ? 8.907 -4.713 -0.412 1.00 85.75 93 GLU A CA 1
ATOM 751 C C . GLU A 1 93 ? 8.371 -3.305 -0.695 1.00 85.75 93 GLU A C 1
ATOM 753 O O . GLU A 1 93 ? 8.410 -2.425 0.168 1.00 85.75 93 GLU A O 1
ATOM 758 N N . THR A 1 94 ? 7.831 -3.092 -1.900 1.00 86.62 94 THR A N 1
ATOM 759 C CA . THR A 1 94 ? 7.268 -1.794 -2.281 1.00 86.62 94 THR A CA 1
ATOM 760 C C . THR A 1 94 ? 6.018 -1.491 -1.460 1.00 86.62 94 THR A C 1
ATOM 762 O O . THR A 1 94 ? 5.865 -0.365 -0.997 1.00 86.62 94 THR A O 1
ATOM 765 N N . TRP A 1 95 ? 5.158 -2.480 -1.204 1.00 87.94 95 TRP A N 1
ATOM 766 C CA . TRP A 1 95 ? 4.003 -2.303 -0.323 1.00 87.94 95 TRP A CA 1
ATOM 767 C C . TRP A 1 95 ? 4.417 -1.877 1.088 1.00 87.94 95 TRP A C 1
ATOM 769 O O . TRP A 1 95 ? 3.942 -0.847 1.557 1.00 87.94 95 TRP A O 1
ATOM 779 N N . VAL A 1 96 ? 5.341 -2.595 1.736 1.00 88.88 96 VAL A N 1
ATOM 780 C CA . VAL A 1 96 ? 5.800 -2.262 3.097 1.00 88.88 96 VAL A CA 1
ATOM 781 C C . VAL A 1 96 ? 6.407 -0.859 3.146 1.00 88.88 96 VAL A C 1
ATOM 783 O O . VAL A 1 96 ? 6.114 -0.089 4.061 1.00 88.88 96 VAL A O 1
ATOM 786 N N . LYS A 1 97 ? 7.198 -0.484 2.134 1.00 91.12 97 LYS A N 1
ATOM 787 C CA . LYS A 1 97 ? 7.772 0.863 2.028 1.00 91.12 97 LYS A CA 1
ATOM 788 C C . LYS A 1 97 ? 6.691 1.943 1.943 1.00 91.12 97 LYS A C 1
ATOM 790 O O . LYS A 1 97 ? 6.772 2.942 2.655 1.00 91.12 97 LYS A O 1
ATOM 795 N N . TYR A 1 98 ? 5.695 1.754 1.079 1.00 92.12 98 TYR A N 1
ATOM 796 C CA . TYR A 1 98 ? 4.604 2.717 0.923 1.00 92.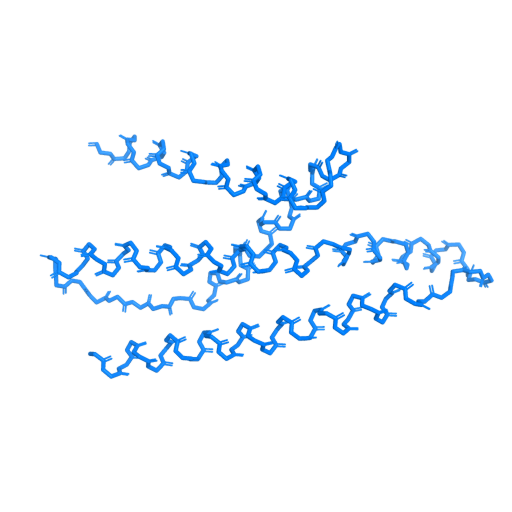12 98 TYR A CA 1
ATOM 797 C C . TYR A 1 98 ? 3.709 2.762 2.157 1.00 92.12 98 TYR A C 1
ATOM 799 O O . TYR A 1 98 ? 3.302 3.847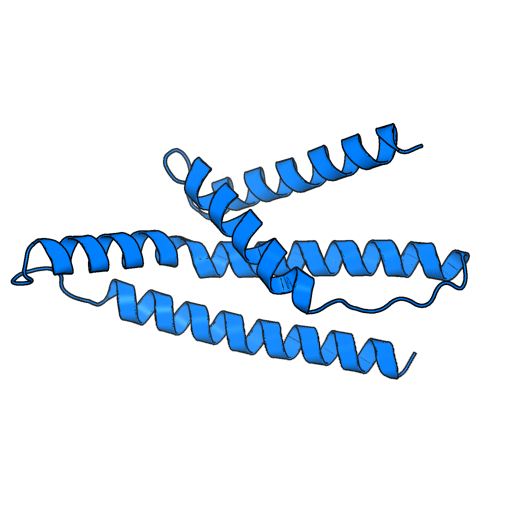 2.557 1.00 92.12 98 TYR A O 1
ATOM 807 N N . GLN A 1 99 ? 3.473 1.623 2.808 1.00 91.94 99 GLN A N 1
ATOM 808 C CA . GLN A 1 99 ? 2.725 1.563 4.056 1.00 91.94 99 GLN A CA 1
ATOM 809 C C . GLN A 1 99 ? 3.426 2.366 5.149 1.00 91.94 99 GLN A C 1
ATOM 811 O O . GLN A 1 99 ? 2.802 3.211 5.780 1.00 91.94 99 GLN A O 1
ATOM 816 N N . ALA A 1 100 ? 4.732 2.163 5.332 1.00 90.62 100 ALA A N 1
ATOM 817 C CA . ALA A 1 100 ? 5.515 2.916 6.306 1.00 90.62 100 ALA A CA 1
ATOM 818 C C . ALA A 1 100 ? 5.510 4.424 6.008 1.00 90.62 100 ALA A C 1
ATOM 820 O O . ALA A 1 100 ? 5.301 5.225 6.916 1.00 90.62 100 ALA A O 1
ATOM 821 N N . GLY A 1 101 ? 5.692 4.816 4.742 1.00 90.31 101 GLY A N 1
ATOM 822 C CA . GLY A 1 101 ? 5.657 6.223 4.336 1.00 90.31 101 GLY A CA 1
ATOM 823 C C . GLY A 1 101 ? 4.293 6.877 4.563 1.00 90.31 101 GLY A C 1
ATOM 824 O O . GLY A 1 101 ? 4.219 7.966 5.127 1.00 90.31 101 GLY A O 1
ATOM 825 N N . ILE A 1 102 ? 3.208 6.187 4.202 1.00 91.62 102 ILE A N 1
ATOM 826 C CA . ILE A 1 102 ? 1.845 6.691 4.391 1.00 91.62 102 ILE A CA 1
ATOM 827 C C . ILE A 1 102 ? 1.519 6.803 5.877 1.00 91.62 102 ILE A C 1
ATOM 829 O O . ILE A 1 102 ? 1.068 7.862 6.296 1.00 91.62 102 ILE A O 1
ATOM 833 N N . LEU A 1 103 ? 1.810 5.773 6.678 1.00 90.81 103 LEU A N 1
ATOM 834 C CA . LEU A 1 103 ? 1.577 5.801 8.126 1.00 90.81 103 LEU A CA 1
ATOM 835 C C . LEU A 1 103 ? 2.386 6.892 8.838 1.00 90.81 103 LEU A C 1
ATOM 837 O O . LEU A 1 103 ? 1.915 7.465 9.816 1.00 90.81 103 LEU A O 1
ATOM 841 N N . ALA A 1 104 ? 3.598 7.191 8.363 1.00 89.19 104 ALA A N 1
ATOM 842 C CA . ALA A 1 104 ? 4.424 8.249 8.938 1.00 89.19 104 ALA A CA 1
ATOM 843 C C . ALA A 1 104 ? 3.844 9.652 8.698 1.00 89.19 104 ALA A C 1
ATOM 845 O O . ALA A 1 104 ? 4.092 10.554 9.492 1.00 89.19 104 ALA A O 1
ATOM 846 N N . ILE A 1 105 ? 3.088 9.841 7.612 1.00 88.19 105 ILE A N 1
ATOM 847 C CA . ILE A 1 105 ? 2.562 11.147 7.184 1.00 88.19 105 ILE A CA 1
ATOM 848 C C . ILE A 1 105 ? 1.060 11.284 7.498 1.00 88.19 105 ILE A C 1
ATOM 850 O O . ILE A 1 105 ? 0.541 12.397 7.597 1.00 88.19 105 ILE A O 1
ATOM 854 N N . SER A 1 106 ? 0.351 10.170 7.702 1.00 85.25 106 SER A N 1
ATOM 855 C CA . SER A 1 106 ? -1.100 10.141 7.927 1.00 85.25 106 SER A CA 1
ATOM 856 C C . SER A 1 106 ? -1.546 10.789 9.238 1.00 85.25 106 SER A C 1
ATOM 858 O O . SER A 1 106 ? -2.731 11.047 9.414 1.00 85.25 106 SER A O 1
ATOM 860 N N . SER A 1 107 ? -0.620 11.080 10.155 1.00 82.88 107 SER A N 1
ATOM 861 C CA . SER A 1 107 ? -0.887 11.885 11.355 1.00 82.88 107 SER A CA 1
ATOM 862 C C . SER A 1 107 ? -1.213 13.348 11.035 1.00 82.88 107 SER A C 1
ATOM 864 O O . SER A 1 107 ? -1.865 14.015 11.836 1.00 82.88 107 SER A O 1
ATOM 866 N N . TRP A 1 108 ? -0.778 13.851 9.875 1.00 87.69 108 TRP A N 1
ATOM 867 C CA . TRP A 1 108 ? -0.942 15.253 9.476 1.00 87.69 108 TRP A CA 1
ATOM 868 C C . TRP A 1 108 ? -1.811 15.440 8.237 1.00 87.69 108 TRP A C 1
ATOM 870 O O . TRP A 1 108 ? -2.268 16.552 7.979 1.00 87.69 108 TRP A O 1
ATOM 880 N N . LEU A 1 109 ? -2.022 14.385 7.446 1.00 89.00 109 LEU A N 1
ATOM 881 C 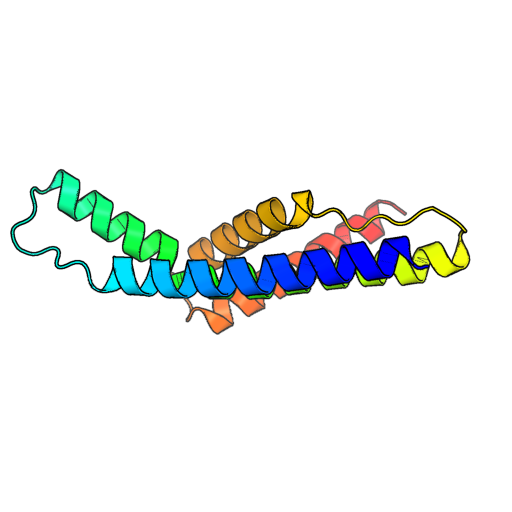CA . LEU A 1 109 ? -2.703 14.472 6.159 1.00 89.00 109 LEU A CA 1
ATOM 882 C C . LEU A 1 109 ? -3.645 13.285 5.924 1.00 89.00 109 LEU A C 1
ATOM 884 O O . LEU A 1 109 ? -3.326 12.163 6.318 1.00 89.00 109 LEU A O 1
ATOM 888 N N . PRO A 1 110 ? -4.764 13.488 5.201 1.00 88.00 110 PRO A N 1
ATOM 889 C CA . PRO A 1 110 ? -5.614 12.393 4.750 1.00 88.00 110 PRO A CA 1
ATOM 890 C C . PRO A 1 110 ? -4.839 11.360 3.922 1.00 88.00 110 PRO A C 1
ATOM 892 O O . PRO A 1 110 ? -3.912 11.712 3.185 1.00 88.00 110 PRO A O 1
ATOM 895 N N . ALA A 1 111 ? -5.281 10.101 3.968 1.00 85.31 111 ALA A N 1
ATOM 896 C CA . ALA A 1 111 ? -4.628 8.972 3.300 1.00 85.31 111 ALA A CA 1
ATOM 897 C C . ALA A 1 111 ? -4.236 9.227 1.827 1.00 85.31 111 ALA A C 1
ATOM 899 O O . ALA A 1 111 ? -3.090 8.943 1.468 1.00 85.31 111 ALA A O 1
ATOM 900 N N . PRO A 1 112 ? -5.097 9.820 0.966 1.00 88.00 112 PRO A N 1
ATOM 901 C CA . PRO A 1 112 ? -4.725 10.083 -0.426 1.00 88.00 112 PRO A CA 1
ATOM 902 C C . PRO A 1 112 ? -3.573 11.088 -0.563 1.00 88.00 112 PRO A C 1
ATOM 904 O O . PRO A 1 112 ? -2.705 10.923 -1.419 1.00 88.00 112 PRO A O 1
ATOM 907 N N . ALA A 1 113 ? -3.533 12.110 0.297 1.00 89.50 113 ALA A N 1
ATOM 908 C CA . ALA A 1 113 ? -2.479 13.120 0.293 1.00 89.50 113 ALA A CA 1
ATOM 909 C C . ALA A 1 113 ? -1.159 12.551 0.835 1.00 89.50 113 ALA A C 1
ATOM 911 O O . ALA A 1 113 ? -0.110 12.747 0.220 1.00 89.50 113 ALA A O 1
ATOM 912 N N . ALA A 1 114 ? -1.210 11.778 1.926 1.00 91.31 114 ALA A N 1
ATOM 913 C CA . ALA A 1 114 ? -0.047 11.068 2.458 1.00 91.31 114 ALA A CA 1
ATOM 914 C C . ALA A 1 114 ? 0.551 10.101 1.417 1.00 91.31 114 ALA A C 1
ATOM 916 O O . ALA A 1 114 ? 1.770 10.050 1.232 1.00 91.31 114 ALA A O 1
ATOM 917 N N . ALA A 1 115 ? -0.300 9.390 0.672 1.00 91.50 115 ALA A N 1
ATOM 918 C CA . ALA A 1 115 ? 0.121 8.507 -0.411 1.00 91.50 115 ALA A CA 1
ATOM 919 C C . ALA A 1 115 ? 0.756 9.264 -1.582 1.00 91.50 115 ALA A C 1
ATOM 921 O O . ALA A 1 115 ? 1.811 8.853 -2.067 1.00 91.50 115 ALA A O 1
ATOM 922 N N . ALA A 1 116 ? 0.171 10.390 -1.997 1.00 90.62 116 ALA A N 1
ATOM 923 C CA . ALA A 1 116 ? 0.733 11.233 -3.048 1.00 90.62 116 ALA A CA 1
ATOM 924 C C . ALA A 1 116 ? 2.122 11.772 -2.668 1.00 90.62 116 ALA A C 1
ATOM 926 O O . ALA A 1 116 ? 3.054 11.683 -3.465 1.00 90.62 116 ALA A O 1
ATOM 927 N N . ILE A 1 117 ? 2.296 12.267 -1.440 1.00 91.75 117 ILE A N 1
ATOM 928 C CA . ILE A 1 117 ? 3.594 12.764 -0.959 1.00 91.75 117 ILE A CA 1
ATOM 929 C C . ILE A 1 117 ? 4.616 11.633 -0.878 1.00 91.75 117 ILE A C 1
ATOM 931 O O . ILE A 1 117 ? 5.736 11.795 -1.358 1.00 91.75 117 ILE A O 1
ATOM 935 N N . THR A 1 118 ? 4.230 10.477 -0.332 1.00 92.88 118 THR A N 1
ATOM 936 C CA . THR A 1 118 ? 5.100 9.291 -0.266 1.00 92.88 118 THR A CA 1
ATOM 937 C C . THR A 1 118 ? 5.568 8.878 -1.662 1.00 92.88 118 THR A C 1
ATOM 939 O O . THR A 1 118 ? 6.752 8.615 -1.875 1.00 92.88 118 THR A O 1
ATOM 942 N N . PHE A 1 119 ? 4.654 8.883 -2.634 1.00 92.06 119 PHE A N 1
ATOM 943 C CA . PHE A 1 119 ? 4.948 8.570 -4.028 1.00 92.06 119 PHE A CA 1
ATOM 944 C C . PHE A 1 119 ? 5.904 9.582 -4.668 1.00 92.06 119 PHE A C 1
ATOM 946 O O . PHE A 1 119 ? 6.893 9.197 -5.295 1.00 92.06 119 PHE A O 1
ATOM 953 N N . LEU A 1 120 ? 5.653 10.880 -4.482 1.00 92.19 120 LEU A N 1
ATOM 954 C CA . LEU A 1 120 ? 6.521 11.940 -4.995 1.00 92.19 120 LEU A CA 1
ATOM 955 C C . LEU A 1 120 ? 7.916 11.873 -4.370 1.00 92.19 120 LEU A C 1
ATOM 957 O O . LEU A 1 120 ? 8.910 11.942 -5.092 1.00 92.19 120 LEU A O 1
ATOM 961 N N . ALA A 1 121 ? 8.005 11.674 -3.055 1.00 91.38 121 ALA A N 1
ATOM 962 C CA . ALA A 1 121 ? 9.272 11.516 -2.352 1.00 91.38 121 ALA A CA 1
ATOM 963 C C . ALA A 1 121 ? 10.062 10.311 -2.884 1.00 91.38 121 ALA A C 1
ATOM 965 O O . ALA A 1 121 ? 11.264 10.419 -3.133 1.00 91.38 121 ALA A O 1
ATOM 966 N N . ASP A 1 122 ? 9.400 9.179 -3.131 1.00 91.75 122 ASP A N 1
ATOM 967 C CA . ASP A 1 122 ? 10.026 7.998 -3.729 1.00 91.75 122 ASP A CA 1
ATOM 968 C C . ASP A 1 122 ? 10.543 8.262 -5.155 1.00 91.75 122 ASP A C 1
ATOM 970 O O . ASP A 1 122 ? 11.668 7.886 -5.491 1.00 91.75 122 ASP A O 1
ATOM 974 N N . ILE A 1 123 ? 9.771 8.960 -5.994 1.00 89.38 123 ILE A N 1
ATOM 975 C CA . ILE A 1 123 ? 10.212 9.343 -7.344 1.00 89.38 123 ILE A CA 1
ATOM 976 C C . ILE A 1 123 ? 11.419 10.279 -7.286 1.00 89.38 123 ILE A C 1
ATOM 978 O O . ILE A 1 123 ? 12.405 10.044 -7.990 1.00 89.38 123 ILE A O 1
ATOM 982 N N . ILE A 1 124 ? 11.359 11.323 -6.458 1.00 90.75 124 ILE A N 1
ATOM 983 C CA . ILE A 1 124 ? 12.421 12.328 -6.337 1.00 90.75 124 ILE A CA 1
ATOM 984 C C . ILE A 1 124 ? 13.703 11.662 -5.836 1.00 90.75 124 ILE A C 1
ATOM 986 O O . ILE A 1 124 ? 14.742 11.762 -6.486 1.00 90.75 124 ILE A O 1
ATOM 990 N N . THR A 1 125 ? 13.629 10.911 -4.735 1.00 90.38 125 THR A N 1
ATOM 991 C CA . THR A 1 125 ? 14.793 10.211 -4.167 1.00 90.38 125 THR A CA 1
ATOM 992 C C . THR A 1 125 ? 15.367 9.179 -5.136 1.00 90.38 125 THR A C 1
ATOM 994 O O . THR A 1 125 ? 16.584 9.110 -5.315 1.00 90.38 125 THR A O 1
ATOM 997 N N . SER A 1 126 ? 14.516 8.424 -5.840 1.00 86.62 126 SER A N 1
ATOM 998 C CA . SER A 1 126 ? 14.966 7.498 -6.879 1.00 86.62 126 SER A CA 1
ATOM 999 C C . SER A 1 126 ? 15.633 8.211 -8.057 1.00 86.62 126 SER A C 1
ATOM 1001 O O . SER A 1 126 ? 16.532 7.626 -8.661 1.00 86.62 126 SER A O 1
ATOM 1003 N N . SER A 1 127 ? 15.182 9.410 -8.422 1.00 85.38 127 SER A N 1
ATOM 1004 C CA . SER A 1 127 ? 15.751 10.187 -9.529 1.00 85.38 127 SER A CA 1
ATOM 1005 C C . SER A 1 127 ? 17.102 10.781 -9.141 1.00 85.38 127 SER A C 1
ATOM 1007 O O . SER A 1 127 ? 18.068 10.617 -9.880 1.00 85.38 127 SER A O 1
ATOM 1009 N N . ILE A 1 128 ? 17.204 11.364 -7.942 1.00 89.31 128 ILE A N 1
ATOM 1010 C CA . ILE A 1 128 ? 18.462 11.882 -7.380 1.00 89.31 128 ILE A CA 1
ATOM 1011 C C . ILE A 1 128 ? 19.513 10.772 -7.299 1.00 89.31 128 ILE A C 1
ATOM 1013 O O . ILE A 1 128 ? 20.651 10.970 -7.719 1.00 89.31 128 ILE A O 1
ATOM 1017 N N . ARG A 1 129 ? 19.137 9.584 -6.807 1.00 87.75 129 ARG A N 1
ATOM 1018 C CA . ARG A 1 129 ? 20.055 8.441 -6.734 1.00 87.75 129 ARG A CA 1
ATOM 1019 C C . ARG A 1 129 ? 20.610 8.070 -8.110 1.00 87.75 129 ARG A C 1
ATOM 1021 O O . ARG A 1 129 ? 21.815 7.920 -8.248 1.00 87.75 129 ARG A O 1
ATOM 1028 N N . LYS A 1 130 ? 19.749 7.987 -9.129 1.00 82.25 130 LYS A N 1
ATOM 1029 C CA . LYS A 1 130 ? 20.171 7.663 -10.501 1.00 82.25 130 LYS A CA 1
ATOM 1030 C C . LYS A 1 130 ? 21.125 8.703 -11.088 1.00 82.25 130 LYS A C 1
ATOM 1032 O O . LYS A 1 130 ? 22.017 8.320 -11.827 1.00 82.25 130 LYS A O 1
ATOM 1037 N N . LEU A 1 131 ? 20.938 9.987 -10.771 1.00 83.00 131 LEU A N 1
ATOM 1038 C CA . LEU A 1 131 ? 21.841 11.055 -11.214 1.00 83.00 131 LEU A CA 1
ATOM 1039 C C . LEU A 1 131 ? 23.219 10.974 -10.548 1.00 83.00 131 LEU A C 1
ATOM 1041 O O . LEU A 1 131 ? 24.202 11.372 -11.152 1.00 83.00 131 LEU A O 1
ATOM 1045 N N . ARG A 1 132 ? 23.297 10.471 -9.311 1.00 81.88 132 ARG A N 1
ATOM 1046 C CA . ARG A 1 132 ? 24.560 10.308 -8.576 1.00 81.88 132 ARG A CA 1
ATOM 1047 C C . ARG A 1 132 ? 25.358 9.070 -9.005 1.00 81.88 132 ARG A C 1
ATOM 1049 O O . ARG A 1 132 ? 26.558 9.014 -8.772 1.00 81.88 132 ARG A O 1
ATOM 1056 N N . GLU A 1 133 ? 24.681 8.064 -9.549 1.00 74.94 133 GLU A N 1
ATOM 1057 C CA . GLU A 1 133 ? 25.281 6.809 -10.025 1.00 74.94 133 GLU A CA 1
ATOM 1058 C C . GLU A 1 133 ? 25.782 6.891 -11.484 1.00 74.94 133 GLU A C 1
ATOM 1060 O O . GLU A 1 133 ? 26.314 5.904 -11.993 1.00 74.94 133 GLU A O 1
ATOM 1065 N N . GLN A 1 134 ? 25.600 8.038 -12.152 1.00 54.53 134 GLN A N 1
ATOM 1066 C CA . GLN A 1 134 ? 26.168 8.369 -13.468 1.00 54.53 134 GLN A CA 1
ATOM 1067 C C . GLN A 1 134 ? 27.473 9.148 -13.316 1.00 54.53 134 GLN A C 1
ATOM 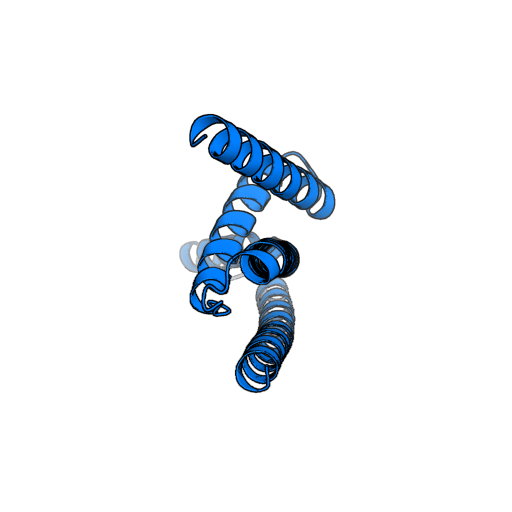1069 O O . GLN A 1 134 ? 28.363 8.923 -14.165 1.00 54.53 134 GLN A O 1
#

Secondary structure (DSSP, 8-state):
-HHHHHHHHHHHHHHHHHHHHHHHHHHHHHT---TT--HHHHHHHHHHHHHHHTHHHHHHHHHHHHHHHHHHHHHHHHHH-------THHHHHHHHHHHHHHHHHTTTS-HHHHHHHHHHHHHHHHHHHHHH--

pLDDT: mean 85.47, std 9.71, range [54.19, 96.44]

Foldseek 3Di:
DVQQVVQVVVLVVVLVVVLVVLVVQLVVLVPDDLPPDDPVVSVVSVVSNLLSVLLSVLLVLLSVVLVVVLVVVVVVCVVVVDDGDSDSVSSVVSSVQSSVQQSVCVVPDPSVVSSVVSSVVVVVVVVVVVVVVD